Protein AF-A0A2V8PK59-F1 (afdb_monomer_lite)

Secondary structure (DSSP, 8-state):
-GGGS-HHHHHHHHHHHHHHHHHHHHHHHHHHTT----THHHHHHHHHHHHHHHHHHH--HHHHHHHHHHHHHHHHHHHHHHHHTS---HHHHHHHHHHHHHHHHHHHHHHHHS-SS-PPPPPGGGS-TTHHHHS----TT---S-TTS----TTS--------GGGTTTGGG-

Sequence (174 aa):
MRQIFTISLLFSTIRLSTPLVLAALGGLYSERSGVINIALEGLMLAGAFTAASVTYYASSPWVGLGAAILAGALVAYIIALASIRFKADQVVTGTGINIMFLGLPAVLSGALFLSSGSTPQIPKENLLPTLYRFVPAFPDTFCIGRLSDCGSGPSAKIRKRRMPPAWASIAFVT

Foldseek 3Di:
DVCPPDVVVVVLCVVLVVVVVVLVVVQVVCVVVVAHQLQSLLLLLQLVLQLLLCCQVVVASVRSNVRSVVRSVVLVVVLCCCCPVVVDDSNVSNVVSNVCSVCVSQVVCCVRVVDRNDRDDRPPSRPDPPPCVVPPPPDPPPDPDDPPVVDDDPDDDPDDDDDDPVVSVSVVSD

Structure (mmCIF, N/CA/C/O backbone):
data_AF-A0A2V8PK59-F1
#
_entry.id   AF-A0A2V8PK59-F1
#
loop_
_atom_site.group_PDB
_atom_site.id
_atom_site.type_symbol
_atom_site.label_atom_id
_atom_site.label_alt_id
_atom_site.label_comp_id
_atom_site.label_asym_id
_atom_site.label_entity_id
_atom_site.label_seq_id
_atom_site.pdbx_PDB_ins_code
_atom_site.Cartn_x
_atom_site.Cartn_y
_atom_site.Cartn_z
_atom_site.occupancy
_atom_site.B_iso_or_equiv
_atom_site.auth_seq_id
_atom_site.auth_comp_id
_atom_site.auth_asym_id
_atom_site.auth_atom_id
_atom_site.pdbx_PDB_model_num
ATOM 1 N N . MET A 1 1 ? 19.062 31.638 -1.1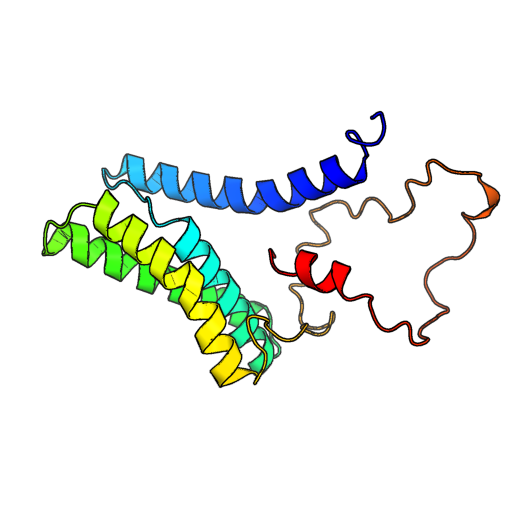56 1.00 49.88 1 MET A N 1
ATOM 2 C CA . MET A 1 1 ? 17.649 31.567 -0.710 1.00 49.88 1 MET A CA 1
ATOM 3 C C . MET A 1 1 ? 16.601 31.745 -1.823 1.00 49.88 1 MET A C 1
ATOM 5 O O . MET A 1 1 ? 15.484 31.311 -1.614 1.00 49.88 1 MET A O 1
ATOM 9 N N . ARG A 1 2 ? 16.901 32.284 -3.023 1.00 56.34 2 ARG A N 1
ATOM 10 C CA . ARG A 1 2 ? 15.917 32.354 -4.138 1.00 56.34 2 ARG A CA 1
ATOM 11 C C . ARG A 1 2 ? 15.688 31.046 -4.928 1.00 56.34 2 ARG A C 1
ATOM 13 O O . ARG A 1 2 ? 14.782 30.996 -5.743 1.00 56.34 2 ARG A O 1
ATOM 20 N N . GLN A 1 3 ? 16.469 29.996 -4.670 1.00 59.56 3 GLN A N 1
ATOM 21 C CA . GLN A 1 3 ? 16.396 28.691 -5.360 1.00 59.56 3 GLN A CA 1
ATOM 22 C C . GLN A 1 3 ? 15.383 27.710 -4.729 1.00 59.56 3 GLN A C 1
ATOM 24 O O . GLN A 1 3 ? 15.422 26.520 -5.005 1.00 59.56 3 GLN A O 1
ATOM 29 N N . ILE A 1 4 ? 14.523 28.178 -3.821 1.00 65.19 4 ILE A N 1
ATOM 30 C CA . ILE A 1 4 ? 13.526 27.325 -3.147 1.00 65.19 4 ILE A CA 1
ATOM 31 C C . ILE A 1 4 ? 12.254 27.234 -4.007 1.00 65.19 4 ILE A C 1
ATOM 33 O O . ILE A 1 4 ? 11.620 26.189 -4.077 1.00 65.19 4 ILE A O 1
ATOM 37 N N . PHE A 1 5 ? 11.929 28.302 -4.743 1.00 69.69 5 PHE A N 1
ATOM 38 C CA . PHE A 1 5 ? 10.844 28.336 -5.728 1.00 69.69 5 PHE A CA 1
ATOM 39 C C . PHE A 1 5 ? 11.359 28.005 -7.132 1.00 69.69 5 PHE A C 1
ATOM 41 O O . PHE A 1 5 ? 11.203 28.772 -8.081 1.00 69.69 5 PHE A O 1
ATOM 48 N N . THR A 1 6 ? 12.019 26.856 -7.268 1.00 77.38 6 THR A N 1
ATOM 49 C CA . THR A 1 6 ? 12.396 26.337 -8.583 1.00 77.38 6 THR A CA 1
ATOM 50 C C . THR A 1 6 ? 11.190 25.644 -9.204 1.00 77.38 6 THR A C 1
ATOM 52 O O . THR A 1 6 ? 10.483 24.884 -8.547 1.00 77.38 6 THR A O 1
ATOM 55 N N . ILE A 1 7 ? 10.979 25.873 -10.497 1.00 79.44 7 ILE A N 1
ATOM 56 C CA . ILE A 1 7 ? 9.905 25.269 -11.299 1.00 79.44 7 ILE A CA 1
ATOM 57 C C . ILE A 1 7 ? 9.868 23.733 -11.151 1.00 79.44 7 ILE A C 1
ATOM 59 O O . ILE A 1 7 ? 8.798 23.130 -11.115 1.00 79.44 7 ILE A O 1
ATOM 63 N N . SER A 1 8 ? 11.028 23.098 -10.965 1.00 76.38 8 SER A N 1
ATOM 64 C CA . SER A 1 8 ? 11.153 21.660 -10.706 1.00 76.38 8 SER A CA 1
ATOM 65 C C . SER A 1 8 ? 10.469 21.191 -9.416 1.00 76.38 8 SER A C 1
ATOM 67 O O . SER A 1 8 ? 9.953 20.078 -9.385 1.00 76.38 8 SER A O 1
ATOM 69 N N . LEU A 1 9 ? 10.441 22.012 -8.358 1.00 79.69 9 LEU A N 1
ATOM 70 C CA . LEU A 1 9 ? 9.754 21.671 -7.106 1.00 79.69 9 LEU A CA 1
ATOM 71 C C . LEU A 1 9 ? 8.241 21.636 -7.348 1.00 79.69 9 LEU A C 1
ATOM 73 O O . LEU A 1 9 ? 7.594 20.640 -7.041 1.00 79.69 9 LEU A O 1
ATOM 77 N N . LEU A 1 10 ? 7.711 22.667 -8.013 1.00 80.06 10 LEU A N 1
ATOM 78 C CA . LEU A 1 10 ? 6.305 22.752 -8.424 1.00 80.06 10 LEU A CA 1
ATOM 79 C C . LEU A 1 10 ? 5.862 21.523 -9.231 1.00 80.06 10 LEU A C 1
ATOM 81 O O . LEU A 1 10 ? 4.819 20.937 -8.943 1.00 80.06 10 LEU A O 1
ATOM 85 N N . PHE A 1 11 ? 6.675 21.088 -10.196 1.00 77.12 11 PHE A N 1
ATOM 86 C CA . PHE A 1 11 ? 6.377 19.885 -10.975 1.00 77.12 11 PHE A CA 1
ATOM 87 C C . PHE A 1 11 ? 6.365 18.608 -10.129 1.00 77.12 11 PHE A C 1
ATOM 89 O O . PHE A 1 11 ? 5.470 17.778 -10.298 1.00 77.12 11 PHE A O 1
ATOM 96 N N . SER A 1 12 ? 7.313 18.448 -9.205 1.00 76.25 12 SER A N 1
ATOM 97 C CA . SER A 1 12 ? 7.345 17.295 -8.298 1.00 76.25 12 SER A CA 1
ATOM 98 C C . SER A 1 12 ? 6.135 17.270 -7.363 1.00 76.25 12 SER A C 1
ATOM 100 O O . SER A 1 12 ? 5.538 16.213 -7.173 1.00 76.25 12 SER A O 1
ATOM 102 N N . THR A 1 13 ? 5.712 18.424 -6.838 1.00 82.44 13 THR A N 1
ATOM 103 C CA . THR A 1 13 ? 4.529 18.519 -5.972 1.00 82.44 13 THR A CA 1
ATOM 104 C C . THR A 1 13 ? 3.260 18.082 -6.698 1.00 82.44 13 THR A C 1
ATOM 106 O O . THR A 1 13 ? 2.499 17.301 -6.141 1.00 82.44 13 THR A O 1
ATOM 109 N N . ILE A 1 14 ? 3.045 18.525 -7.942 1.00 81.88 14 ILE A N 1
ATOM 110 C CA . ILE A 1 14 ? 1.851 18.156 -8.726 1.00 81.88 14 ILE A CA 1
ATOM 111 C C . ILE A 1 14 ? 1.841 16.654 -9.053 1.00 81.88 14 ILE A C 1
ATOM 113 O O . ILE A 1 14 ? 0.801 15.997 -8.977 1.00 81.88 14 ILE A O 1
ATOM 117 N N . ARG A 1 15 ? 3.004 16.083 -9.394 1.00 77.88 15 ARG A N 1
ATOM 118 C CA . ARG A 1 15 ? 3.117 14.645 -9.690 1.00 77.88 15 ARG A CA 1
ATOM 119 C C . ARG A 1 15 ? 2.799 13.781 -8.472 1.00 77.88 15 ARG A C 1
ATOM 121 O O . ARG A 1 15 ? 2.086 12.796 -8.617 1.00 77.88 15 ARG A O 1
ATOM 128 N N . LEU A 1 16 ? 3.285 14.167 -7.293 1.00 80.62 16 LEU A N 1
ATOM 129 C CA . LEU A 1 16 ? 3.051 13.434 -6.046 1.00 80.62 16 LEU A CA 1
ATOM 130 C C . LEU A 1 16 ? 1.644 13.665 -5.481 1.00 80.62 16 LEU A C 1
ATOM 132 O O . LEU A 1 16 ? 1.045 12.740 -4.943 1.00 80.62 16 LEU A O 1
ATOM 136 N N . SER A 1 17 ? 1.078 14.866 -5.628 1.00 86.44 17 SER A N 1
ATOM 137 C CA . SER A 1 17 ? -0.262 15.163 -5.112 1.00 86.44 17 SER A CA 1
ATOM 138 C C . SER A 1 17 ? -1.366 14.423 -5.864 1.00 86.44 17 SER A C 1
ATOM 140 O O . SER A 1 17 ? -2.380 14.086 -5.266 1.00 86.44 17 SER A O 1
ATOM 142 N N . THR A 1 18 ? -1.172 14.126 -7.151 1.00 87.44 18 THR A N 1
ATOM 143 C CA . THR A 1 18 ? -2.176 13.448 -7.987 1.00 87.44 18 THR A CA 1
ATOM 144 C C . THR A 1 18 ? -2.641 12.099 -7.402 1.00 87.44 18 THR A C 1
ATOM 146 O O . THR A 1 18 ? -3.841 11.952 -7.155 1.00 87.44 18 THR A O 1
ATOM 149 N N . PRO A 1 19 ? -1.758 11.117 -7.120 1.00 86.88 19 PRO A N 1
ATOM 150 C CA . PRO A 1 19 ? -2.174 9.857 -6.499 1.00 86.88 19 PRO A CA 1
ATOM 151 C C . PRO A 1 19 ? -2.701 10.044 -5.068 1.00 86.88 19 PRO A C 1
ATOM 153 O O . PRO A 1 19 ? -3.624 9.341 -4.668 1.00 86.88 19 PRO A O 1
ATOM 156 N N . LEU A 1 20 ? -2.177 11.019 -4.319 1.00 89.00 20 LEU A N 1
ATOM 157 C CA . LEU A 1 20 ? -2.644 11.360 -2.970 1.00 89.00 20 LEU A CA 1
ATOM 158 C C . LEU A 1 20 ? -4.093 11.872 -2.966 1.00 89.00 20 LEU A C 1
ATOM 160 O O . LEU A 1 20 ? -4.884 11.451 -2.127 1.00 89.00 20 LEU A O 1
ATOM 164 N N . VAL A 1 21 ? -4.473 12.726 -3.921 1.00 91.12 21 VAL A N 1
ATOM 165 C CA . VAL A 1 21 ? -5.857 13.208 -4.069 1.00 91.12 21 VAL A CA 1
ATOM 166 C C . VAL A 1 21 ? -6.790 12.058 -4.444 1.00 91.12 21 VAL A C 1
ATOM 168 O O . VAL A 1 21 ? -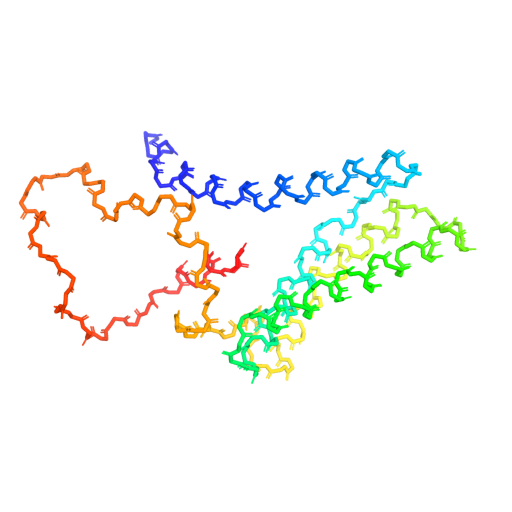7.875 11.946 -3.878 1.00 91.12 21 VAL A O 1
ATOM 171 N N . LEU A 1 22 ? -6.365 11.167 -5.347 1.00 87.81 22 LEU A N 1
ATOM 172 C CA . LEU A 1 22 ? -7.144 9.975 -5.699 1.00 87.81 22 LEU A CA 1
ATOM 173 C C . LEU A 1 22 ? -7.349 9.048 -4.491 1.00 87.81 22 LEU A C 1
ATOM 175 O O . LEU A 1 22 ? -8.460 8.567 -4.268 1.00 87.81 22 LEU A O 1
ATOM 179 N N . ALA A 1 23 ? -6.311 8.842 -3.679 1.00 89.31 23 ALA A N 1
ATOM 180 C CA . ALA A 1 23 ? -6.408 8.071 -2.443 1.00 89.31 23 ALA A CA 1
ATOM 181 C C . ALA A 1 23 ? -7.329 8.748 -1.410 1.00 89.31 23 ALA A C 1
ATOM 183 O O . ALA A 1 23 ? -8.178 8.084 -0.814 1.00 89.31 23 ALA A O 1
ATOM 184 N N . ALA A 1 24 ? -7.223 10.071 -1.242 1.00 90.50 24 ALA A N 1
ATOM 185 C CA . ALA A 1 24 ? -8.060 10.846 -0.327 1.00 90.50 24 ALA A CA 1
ATOM 186 C C . ALA A 1 24 ? -9.547 10.794 -0.710 1.00 90.50 24 ALA A C 1
ATOM 188 O O . ALA A 1 24 ? -10.397 10.664 0.166 1.00 90.50 24 ALA A O 1
ATOM 189 N N . LEU A 1 25 ? -9.874 10.818 -2.008 1.00 92.25 25 LEU A N 1
ATOM 190 C CA . LEU A 1 25 ? -11.246 10.606 -2.480 1.00 92.25 25 LEU A CA 1
ATOM 191 C C . LEU A 1 25 ? -11.781 9.232 -2.052 1.00 92.25 25 LEU A C 1
ATOM 193 O O . LEU A 1 25 ? -12.910 9.140 -1.578 1.00 92.25 25 LEU A O 1
ATOM 197 N N . GLY A 1 26 ? -10.965 8.178 -2.150 1.00 88.06 26 GLY A N 1
ATOM 198 C CA . GLY A 1 26 ? -11.310 6.851 -1.630 1.00 88.06 26 GLY A CA 1
ATOM 199 C C . GLY A 1 26 ? -11.535 6.841 -0.112 1.00 88.06 26 GLY A C 1
ATOM 200 O O .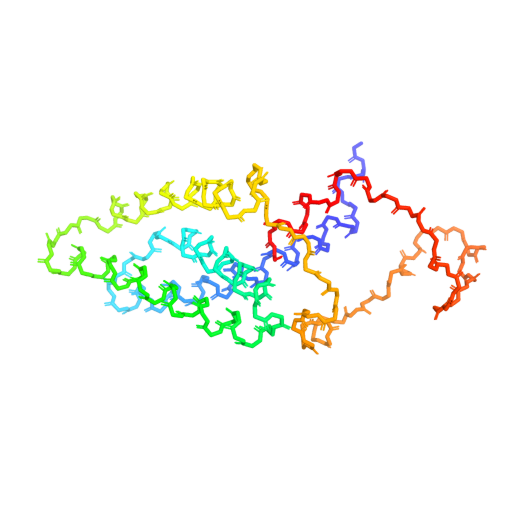 GLY A 1 26 ? -12.501 6.248 0.368 1.00 88.06 26 GLY A O 1
ATOM 201 N N . GLY A 1 27 ? -10.690 7.551 0.640 1.00 90.62 27 GLY A N 1
ATOM 202 C CA . GLY A 1 27 ? -10.846 7.750 2.085 1.00 90.62 27 GLY A CA 1
ATOM 203 C C . GLY A 1 27 ? -12.148 8.461 2.459 1.00 90.62 27 GLY A C 1
ATOM 204 O O . GLY A 1 27 ? -12.869 7.990 3.337 1.00 90.62 27 GLY A O 1
ATOM 205 N N . LEU A 1 28 ? -12.508 9.523 1.733 1.00 92.25 28 LEU A N 1
ATOM 206 C CA . LEU A 1 28 ? -13.765 10.253 1.928 1.00 92.25 28 LEU A CA 1
ATOM 207 C C . LEU A 1 28 ? -14.988 9.346 1.742 1.00 92.25 28 LEU A C 1
ATOM 209 O O . LEU A 1 28 ? -15.934 9.427 2.522 1.00 92.25 28 LEU A O 1
ATOM 213 N N . TYR A 1 29 ? -14.977 8.443 0.755 1.00 91.31 29 TYR A N 1
ATOM 214 C CA . TYR A 1 29 ? -16.056 7.458 0.605 1.00 91.31 29 TYR A CA 1
ATOM 215 C C . TYR A 1 29 ? -16.144 6.499 1.801 1.00 91.31 29 TYR A C 1
ATOM 217 O O . TYR A 1 29 ? -17.250 6.175 2.237 1.00 91.31 29 TYR A O 1
ATOM 225 N N . SER A 1 30 ? -15.006 6.088 2.366 1.00 88.94 30 SER A N 1
ATOM 226 C CA . SER A 1 30 ? -14.969 5.252 3.573 1.00 88.94 30 SER A CA 1
ATOM 227 C C . SER A 1 30 ? -15.574 5.977 4.778 1.00 88.94 30 SER A C 1
ATOM 229 O O . SER A 1 30 ? -16.445 5.431 5.458 1.00 88.94 30 SER A O 1
ATOM 231 N N . GLU A 1 31 ? -15.205 7.238 5.001 1.00 91.12 31 GLU A N 1
ATOM 232 C CA . GLU A 1 31 ? -15.742 8.035 6.111 1.00 91.12 31 GLU A CA 1
ATOM 233 C C . GLU A 1 31 ? -17.254 8.243 5.993 1.00 91.12 31 GLU A C 1
ATOM 235 O O . GLU A 1 31 ? -17.977 8.173 6.987 1.00 91.12 31 GLU A O 1
ATOM 240 N N . ARG A 1 32 ? -17.769 8.403 4.767 1.00 92.50 32 ARG A N 1
ATOM 241 C CA . ARG A 1 32 ? -19.216 8.499 4.518 1.00 92.50 32 ARG A CA 1
ATOM 242 C C . ARG A 1 32 ? -19.967 7.211 4.863 1.00 92.50 32 ARG A C 1
ATOM 244 O O . ARG A 1 32 ? -21.152 7.292 5.175 1.00 92.50 32 ARG A O 1
ATOM 251 N N . SER A 1 33 ? -19.296 6.058 4.846 1.00 85.38 33 SER A N 1
ATOM 252 C CA . SER A 1 33 ? -19.845 4.772 5.301 1.00 85.38 33 SER A CA 1
ATOM 253 C C . SER A 1 33 ? -19.728 4.541 6.817 1.00 85.38 33 SER A C 1
ATOM 255 O O . SER A 1 33 ? -20.203 3.525 7.317 1.00 85.38 33 SER A O 1
ATOM 257 N N . GLY A 1 34 ? -19.134 5.484 7.560 1.00 82.50 34 GLY A N 1
ATOM 258 C CA . GLY A 1 34 ? -18.950 5.394 9.011 1.00 82.50 34 GLY A CA 1
ATOM 259 C C . GLY A 1 34 ? -17.685 4.648 9.448 1.00 82.50 34 GLY A C 1
ATOM 260 O O . GLY A 1 34 ? -17.564 4.301 10.622 1.00 82.50 34 GLY A O 1
ATOM 261 N N . VAL A 1 35 ? -16.744 4.396 8.530 1.00 85.00 35 VAL A N 1
ATOM 262 C CA . VAL A 1 35 ? -15.467 3.726 8.819 1.00 85.00 35 VAL A CA 1
ATOM 263 C C . VAL A 1 35 ? -14.315 4.653 8.455 1.00 85.00 35 VAL A C 1
ATOM 265 O O . VAL A 1 35 ? -14.107 4.968 7.282 1.00 85.00 35 VAL A O 1
ATOM 268 N N . ILE A 1 36 ? -13.547 5.083 9.455 1.00 86.38 36 ILE A N 1
ATOM 269 C CA . ILE A 1 36 ? -12.413 5.987 9.245 1.00 86.38 36 ILE A CA 1
ATOM 270 C C . ILE A 1 36 ? -11.225 5.163 8.739 1.00 86.38 36 ILE A C 1
ATOM 272 O O . ILE A 1 36 ? -10.771 4.237 9.414 1.00 86.38 36 ILE A O 1
ATOM 276 N N . ASN A 1 37 ? -10.710 5.488 7.550 1.00 88.75 37 ASN A N 1
ATOM 277 C CA . ASN A 1 37 ? -9.595 4.752 6.956 1.00 88.75 37 ASN A CA 1
ATOM 278 C C . ASN A 1 37 ? -8.254 5.460 7.190 1.00 88.75 37 ASN A C 1
ATOM 280 O O . ASN A 1 37 ? -7.805 6.263 6.376 1.00 88.75 37 ASN A O 1
ATOM 284 N N . ILE A 1 38 ? -7.590 5.116 8.293 1.00 91.00 38 ILE A N 1
ATOM 285 C CA . ILE A 1 38 ? -6.265 5.657 8.653 1.00 91.00 38 ILE A CA 1
ATOM 286 C C . ILE A 1 38 ? -5.127 4.896 7.947 1.00 91.00 38 ILE A C 1
ATOM 288 O O . ILE A 1 38 ? -4.001 5.383 7.860 1.00 91.00 38 ILE A O 1
ATOM 292 N N . ALA A 1 39 ? -5.417 3.728 7.369 1.00 91.25 39 ALA A N 1
ATOM 293 C CA . ALA A 1 39 ? -4.429 2.842 6.754 1.00 91.25 39 ALA A CA 1
ATOM 294 C C . ALA A 1 39 ? -4.063 3.202 5.295 1.00 91.25 39 ALA A C 1
ATOM 296 O O . ALA A 1 39 ? -3.521 2.366 4.567 1.00 91.25 39 ALA A O 1
ATOM 297 N N . LEU A 1 40 ? -4.420 4.401 4.818 1.00 91.06 40 LEU A N 1
ATOM 298 C CA . LEU A 1 40 ? -4.289 4.778 3.404 1.00 91.06 40 LEU A CA 1
ATOM 299 C C . LEU A 1 40 ? -2.838 4.737 2.908 1.00 91.06 40 LEU A C 1
ATOM 301 O O . LEU A 1 40 ? -2.594 4.277 1.795 1.00 91.06 40 LEU A O 1
ATOM 305 N N . GLU A 1 41 ? -1.873 5.143 3.734 1.00 89.88 41 GLU A N 1
ATOM 306 C CA . GLU A 1 41 ? -0.447 5.078 3.384 1.00 89.88 41 GLU A CA 1
ATOM 307 C C . GLU A 1 41 ? 0.017 3.631 3.178 1.00 89.88 41 GLU A C 1
ATOM 309 O O . GLU A 1 41 ? 0.655 3.309 2.174 1.00 89.88 41 GLU A O 1
ATOM 314 N N . GLY A 1 42 ? -0.357 2.734 4.093 1.00 89.62 42 GLY A N 1
ATOM 315 C CA . GLY A 1 42 ? -0.029 1.317 4.006 1.00 89.62 42 GLY A CA 1
ATOM 316 C C . GLY A 1 42 ? -0.673 0.646 2.796 1.00 89.62 42 GLY A C 1
ATOM 317 O O . GLY A 1 42 ? -0.022 -0.138 2.111 1.00 89.62 42 GLY A O 1
ATOM 318 N N . LEU A 1 43 ? -1.919 1.005 2.471 1.00 92.75 43 LEU A N 1
ATOM 319 C CA . LEU A 1 43 ? -2.618 0.539 1.269 1.00 92.75 43 LEU A CA 1
ATOM 320 C C . LEU A 1 43 ? -1.921 1.000 -0.020 1.00 92.75 43 LEU A C 1
ATOM 322 O O . LEU A 1 43 ? -1.780 0.208 -0.955 1.00 92.75 43 LEU A O 1
ATOM 326 N N . MET A 1 44 ? -1.442 2.248 -0.066 1.00 92.62 44 MET A N 1
ATOM 327 C CA . MET A 1 44 ? -0.671 2.761 -1.203 1.00 92.62 44 MET A CA 1
ATOM 328 C C . MET A 1 44 ? 0.653 2.007 -1.370 1.00 92.62 44 MET A C 1
ATOM 330 O O . MET A 1 44 ? 0.968 1.579 -2.480 1.00 92.62 44 MET A O 1
ATOM 334 N N . LEU A 1 45 ? 1.396 1.780 -0.281 1.00 91.06 45 LEU A N 1
ATOM 335 C CA . LEU A 1 45 ? 2.656 1.026 -0.307 1.00 91.06 45 LEU A CA 1
ATOM 336 C C . LEU A 1 45 ? 2.447 -0.439 -0.712 1.00 91.06 45 LEU A C 1
ATOM 338 O O . LEU A 1 45 ? 3.195 -0.963 -1.539 1.00 91.06 45 LEU A O 1
ATOM 342 N N . ALA A 1 46 ? 1.408 -1.089 -0.182 1.00 91.25 46 ALA A N 1
ATOM 343 C CA . ALA A 1 46 ? 1.033 -2.454 -0.542 1.00 91.25 46 ALA A CA 1
ATOM 344 C C . ALA A 1 46 ? 0.720 -2.580 -2.041 1.00 91.25 46 ALA A C 1
ATOM 346 O O . ALA A 1 46 ? 1.219 -3.485 -2.717 1.00 91.25 46 ALA A O 1
ATOM 347 N N . GLY A 1 47 ? -0.085 -1.651 -2.567 1.00 90.62 47 GLY A N 1
ATOM 348 C CA . GLY A 1 47 ? -0.462 -1.602 -3.976 1.00 90.62 47 GLY A CA 1
ATOM 349 C C . GLY A 1 47 ? 0.731 -1.327 -4.889 1.00 90.62 47 GLY A C 1
ATOM 350 O O . GLY A 1 47 ? 0.944 -2.073 -5.843 1.00 90.62 47 GLY A O 1
ATOM 351 N N . ALA A 1 48 ? 1.545 -0.317 -4.569 1.00 89.25 48 ALA A N 1
ATOM 352 C CA . ALA A 1 48 ? 2.724 0.055 -5.351 1.00 89.25 48 ALA A CA 1
ATOM 353 C C . ALA A 1 48 ? 3.752 -1.085 -5.421 1.00 89.25 48 ALA A C 1
ATOM 355 O O . ALA A 1 48 ? 4.214 -1.450 -6.503 1.00 89.25 48 ALA A O 1
ATOM 356 N N . PHE A 1 49 ? 4.055 -1.714 -4.281 1.00 88.56 49 PHE A N 1
ATOM 357 C CA . PHE A 1 49 ? 4.987 -2.838 -4.229 1.00 88.56 49 PHE A CA 1
ATOM 358 C C . PHE A 1 49 ? 4.484 -4.045 -5.030 1.00 88.56 49 PHE A C 1
ATOM 360 O O . PHE A 1 49 ? 5.245 -4.655 -5.787 1.00 88.56 49 PHE A O 1
ATOM 367 N N . THR A 1 50 ? 3.198 -4.379 -4.894 1.00 90.81 50 THR A N 1
ATOM 368 C CA . THR A 1 50 ? 2.596 -5.505 -5.619 1.00 90.81 50 THR A CA 1
ATOM 369 C C . THR A 1 50 ? 2.555 -5.229 -7.122 1.00 90.81 50 THR A C 1
ATOM 371 O O . THR A 1 50 ? 2.942 -6.095 -7.905 1.00 90.81 50 THR A O 1
ATOM 374 N N . ALA A 1 51 ? 2.167 -4.016 -7.532 1.00 88.94 51 ALA A N 1
ATOM 375 C CA . ALA A 1 51 ? 2.164 -3.597 -8.932 1.00 88.94 51 ALA A CA 1
ATOM 376 C C . ALA A 1 51 ? 3.556 -3.738 -9.557 1.00 88.94 51 ALA A C 1
ATOM 378 O O . ALA A 1 51 ? 3.698 -4.349 -10.618 1.00 88.94 51 ALA A O 1
ATOM 379 N N . ALA A 1 52 ? 4.584 -3.213 -8.885 1.00 86.31 52 ALA A N 1
ATOM 380 C CA . ALA A 1 52 ? 5.960 -3.259 -9.360 1.00 86.31 52 ALA A CA 1
ATOM 381 C C . ALA A 1 52 ? 6.480 -4.701 -9.453 1.00 86.31 52 ALA A C 1
ATOM 383 O O . ALA A 1 52 ? 7.028 -5.099 -10.481 1.00 86.31 52 ALA A O 1
ATOM 384 N N . SER A 1 53 ? 6.249 -5.504 -8.412 1.00 87.75 53 SER A N 1
ATOM 385 C CA . SER A 1 53 ? 6.719 -6.891 -8.355 1.00 87.75 53 SER A CA 1
ATOM 386 C C . SER A 1 53 ? 6.057 -7.760 -9.424 1.00 87.75 53 SER A C 1
ATOM 388 O O . SER A 1 53 ? 6.735 -8.492 -10.139 1.00 87.75 53 SER A O 1
ATOM 390 N N . VAL A 1 54 ? 4.737 -7.654 -9.592 1.00 89.00 54 VAL A N 1
ATOM 391 C CA . VAL A 1 54 ? 4.001 -8.450 -10.584 1.00 89.00 54 VAL A CA 1
ATOM 392 C C . VAL A 1 54 ? 4.319 -7.997 -12.003 1.00 89.00 54 VAL A C 1
ATOM 394 O O . VAL A 1 54 ? 4.516 -8.843 -12.870 1.00 89.00 54 VAL A O 1
ATOM 397 N N . THR A 1 55 ? 4.439 -6.690 -12.252 1.00 87.00 55 THR A N 1
ATOM 398 C CA . THR A 1 55 ? 4.827 -6.181 -13.580 1.00 87.00 55 THR A CA 1
ATOM 399 C C . THR A 1 55 ? 6.226 -6.655 -13.968 1.00 87.00 55 THR A C 1
ATOM 401 O O . THR A 1 55 ? 6.456 -6.981 -15.131 1.00 87.00 55 THR A O 1
ATOM 404 N N . TYR A 1 56 ? 7.146 -6.755 -13.002 1.00 84.00 56 TYR A N 1
ATOM 405 C CA . TYR A 1 56 ? 8.491 -7.272 -13.244 1.00 84.00 56 TYR A CA 1
ATOM 406 C C . TYR A 1 56 ? 8.481 -8.723 -13.749 1.00 84.00 56 TYR A C 1
ATOM 408 O O . TYR A 1 56 ? 9.155 -9.026 -14.729 1.00 84.00 56 TYR A O 1
ATOM 416 N N . TYR A 1 57 ? 7.691 -9.609 -13.133 1.00 84.31 57 TYR A N 1
ATOM 417 C CA . TYR A 1 57 ? 7.619 -11.014 -13.556 1.00 84.31 57 TYR A CA 1
ATOM 418 C C . TYR A 1 57 ? 6.715 -11.241 -14.773 1.00 84.31 57 TYR A C 1
ATOM 420 O O . TYR A 1 57 ? 7.043 -12.044 -15.641 1.00 84.31 57 TYR A O 1
ATOM 428 N N . ALA A 1 58 ? 5.574 -10.554 -14.847 1.00 85.12 58 ALA A N 1
ATOM 429 C CA . ALA A 1 58 ? 4.581 -10.758 -15.899 1.00 85.12 58 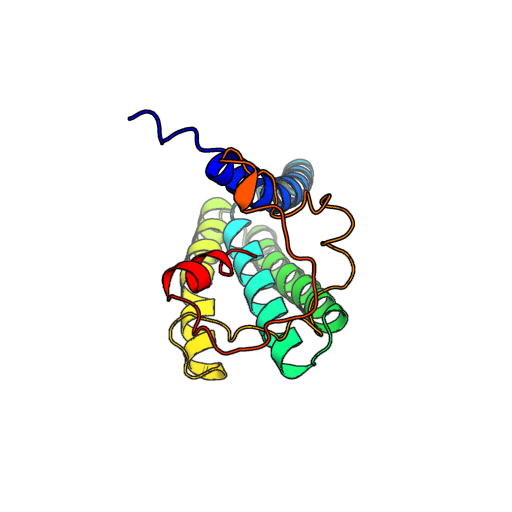ALA A CA 1
ATOM 430 C C . ALA A 1 58 ? 4.900 -9.993 -17.191 1.00 85.12 58 ALA A C 1
ATOM 432 O O . ALA A 1 58 ? 4.271 -10.250 -18.215 1.00 85.12 58 ALA A O 1
ATOM 433 N N . SER A 1 59 ? 5.824 -9.022 -17.159 1.00 83.12 59 SER A N 1
ATOM 434 C CA . SER A 1 59 ? 6.147 -8.093 -18.260 1.00 83.12 59 SER A CA 1
ATOM 435 C C . SER A 1 59 ? 4.953 -7.301 -18.823 1.00 83.12 59 SER A C 1
ATOM 437 O O . SER A 1 59 ? 5.085 -6.598 -19.818 1.00 83.12 59 SER A O 1
ATOM 439 N N . SER A 1 60 ? 3.788 -7.376 -18.170 1.00 80.44 60 SER A N 1
ATOM 440 C CA . SER A 1 60 ? 2.547 -6.726 -18.583 1.00 80.44 60 SER A CA 1
ATOM 441 C C . SER A 1 60 ? 2.038 -5.790 -17.482 1.00 80.44 60 SER A C 1
ATOM 443 O O . SER A 1 60 ? 1.723 -6.255 -16.379 1.00 80.44 60 SER A O 1
ATOM 445 N N . PRO A 1 61 ? 1.892 -4.484 -17.768 1.00 81.81 61 PRO A N 1
ATOM 446 C CA . PRO A 1 61 ? 1.465 -3.508 -16.770 1.00 81.81 61 PRO A CA 1
ATOM 447 C C . PRO A 1 61 ? -0.003 -3.673 -16.351 1.00 81.81 61 PRO A C 1
ATOM 449 O O . PRO A 1 61 ? -0.373 -3.347 -15.225 1.00 81.81 61 PRO A O 1
ATOM 452 N N . TRP A 1 62 ? -0.850 -4.210 -17.232 1.00 85.50 62 TRP A N 1
ATOM 453 C CA . TRP A 1 62 ? -2.267 -4.449 -16.937 1.00 85.50 62 TRP A CA 1
ATOM 454 C C . TRP A 1 62 ? -2.460 -5.544 -15.887 1.00 85.50 62 TRP A C 1
ATOM 456 O O . TRP A 1 62 ? -3.325 -5.430 -15.021 1.00 85.50 62 TRP A O 1
ATOM 466 N N . VAL A 1 63 ? -1.616 -6.578 -15.931 1.00 88.81 63 VAL A N 1
ATOM 467 C CA . VAL A 1 63 ? -1.619 -7.656 -14.934 1.00 88.81 63 VAL A CA 1
ATOM 468 C C . VAL A 1 63 ? -1.129 -7.127 -13.586 1.00 88.81 63 VAL A C 1
ATOM 470 O O . VAL A 1 63 ? -1.729 -7.432 -12.557 1.00 88.81 63 VAL A O 1
ATOM 473 N N . GLY A 1 64 ? -0.098 -6.272 -13.590 1.00 87.19 64 GLY A N 1
ATOM 474 C CA . GLY A 1 64 ? 0.374 -5.585 -12.387 1.00 87.19 64 GLY A CA 1
ATOM 475 C C . GLY A 1 64 ? -0.698 -4.708 -11.739 1.00 87.19 64 GLY A C 1
ATOM 476 O O . GLY A 1 64 ? -0.902 -4.786 -10.529 1.00 87.19 64 GLY A O 1
ATOM 477 N N . LEU A 1 65 ? -1.439 -3.935 -12.540 1.00 87.38 65 LEU A N 1
ATOM 478 C CA . LEU A 1 65 ? -2.556 -3.120 -12.059 1.00 87.38 65 LEU A CA 1
ATOM 479 C C . LEU A 1 65 ? -3.660 -3.982 -11.426 1.00 87.38 65 LEU A C 1
ATOM 481 O O . LEU A 1 65 ? -4.120 -3.681 -10.326 1.00 87.38 65 LEU A O 1
ATOM 485 N N . GLY A 1 66 ? -4.058 -5.071 -12.090 1.00 93.31 66 GLY A N 1
ATOM 486 C CA . GLY A 1 66 ? -5.058 -6.000 -11.559 1.00 93.31 66 GLY A CA 1
ATOM 487 C C . GLY A 1 66 ? -4.624 -6.626 -10.231 1.00 93.31 66 GLY A C 1
ATOM 488 O O . GLY A 1 66 ? -5.401 -6.664 -9.277 1.00 93.31 66 GLY A O 1
ATOM 489 N N . ALA A 1 67 ? -3.360 -7.044 -10.132 1.00 93.00 67 ALA A N 1
ATOM 490 C CA . ALA A 1 67 ? -2.806 -7.588 -8.898 1.00 93.00 67 ALA A CA 1
ATOM 491 C C . ALA A 1 67 ? -2.754 -6.551 -7.764 1.00 93.00 67 ALA A C 1
ATOM 493 O O . ALA A 1 67 ? -3.044 -6.886 -6.618 1.00 93.00 67 ALA A O 1
ATOM 494 N N . ALA A 1 68 ? -2.441 -5.290 -8.071 1.00 91.75 68 ALA A N 1
ATOM 495 C CA . ALA A 1 68 ? -2.424 -4.210 -7.088 1.00 91.75 68 ALA A CA 1
ATOM 496 C C . ALA A 1 68 ? -3.818 -3.908 -6.519 1.00 91.75 68 ALA A C 1
ATOM 498 O O . ALA A 1 68 ? -3.958 -3.740 -5.308 1.00 91.75 68 ALA A O 1
ATOM 499 N N . ILE A 1 69 ? -4.852 -3.896 -7.370 1.00 92.62 69 ILE A N 1
ATOM 500 C CA . ILE A 1 69 ? -6.250 -3.729 -6.939 1.00 92.62 69 ILE A CA 1
ATOM 501 C C . ILE A 1 69 ? -6.651 -4.869 -5.996 1.00 92.62 69 ILE A C 1
ATOM 503 O O . ILE A 1 69 ? -7.210 -4.614 -4.930 1.00 92.62 69 ILE A O 1
ATOM 507 N N . LEU A 1 70 ? -6.326 -6.116 -6.354 1.00 96.19 70 LEU A N 1
ATOM 508 C CA . LEU A 1 70 ? -6.623 -7.281 -5.518 1.00 96.19 70 LEU A CA 1
ATOM 509 C C . LEU A 1 70 ? -5.878 -7.239 -4.179 1.00 96.19 70 LEU A C 1
ATOM 511 O O . LEU A 1 70 ? -6.487 -7.473 -3.139 1.00 96.19 70 LEU A O 1
ATOM 515 N N . ALA A 1 71 ? -4.588 -6.898 -4.176 1.00 94.00 71 ALA A N 1
ATOM 516 C CA . ALA A 1 71 ? -3.807 -6.784 -2.947 1.00 94.00 71 ALA A CA 1
ATOM 517 C C . ALA A 1 71 ? -4.336 -5.672 -2.028 1.00 94.00 71 ALA A C 1
ATOM 519 O O . ALA A 1 71 ? -4.524 -5.905 -0.834 1.00 94.00 71 ALA A O 1
ATOM 520 N N . GLY A 1 72 ? -4.648 -4.493 -2.576 1.00 92.44 72 GLY A N 1
ATOM 521 C CA . GLY A 1 72 ? -5.259 -3.399 -1.819 1.00 92.44 72 GLY A CA 1
ATOM 522 C C . GLY A 1 72 ? -6.621 -3.784 -1.236 1.00 92.44 72 GLY A C 1
ATOM 523 O O . GLY A 1 72 ? -6.883 -3.527 -0.062 1.00 92.44 72 GLY A O 1
ATOM 524 N N . ALA A 1 73 ? -7.459 -4.474 -2.015 1.00 93.75 73 ALA A N 1
ATOM 525 C CA . ALA A 1 73 ? -8.750 -4.977 -1.552 1.00 93.75 73 ALA A CA 1
ATOM 526 C C . ALA A 1 73 ? -8.606 -6.016 -0.429 1.00 93.75 73 ALA A C 1
ATOM 528 O O . ALA A 1 73 ? -9.359 -5.968 0.540 1.00 93.75 73 ALA A O 1
ATOM 529 N N . LEU A 1 74 ? -7.622 -6.919 -0.513 1.00 95.56 74 LEU A N 1
ATOM 530 C CA . LEU A 1 74 ? -7.343 -7.902 0.538 1.00 95.56 74 LEU A CA 1
ATOM 531 C C . LEU A 1 74 ? -6.886 -7.238 1.841 1.00 95.56 74 LEU A C 1
ATOM 533 O O . LEU A 1 74 ? -7.379 -7.588 2.911 1.00 95.56 74 LEU A O 1
ATOM 537 N N . VAL A 1 75 ? -5.986 -6.254 1.769 1.00 93.06 75 VAL A N 1
ATOM 538 C CA . VAL A 1 75 ? -5.533 -5.509 2.956 1.00 93.06 75 VAL A CA 1
ATOM 539 C C . VAL A 1 75 ? -6.687 -4.708 3.567 1.00 93.06 75 VAL A C 1
ATOM 541 O O . VAL A 1 75 ? -6.896 -4.761 4.779 1.00 93.06 75 VAL A O 1
ATOM 544 N N . ALA A 1 76 ? -7.491 -4.033 2.741 1.00 92.00 76 ALA A N 1
ATOM 545 C CA . ALA A 1 76 ? -8.691 -3.328 3.190 1.00 92.00 76 ALA A CA 1
ATOM 546 C C . ALA A 1 76 ? -9.707 -4.279 3.841 1.00 92.00 76 ALA A C 1
ATOM 548 O O . ALA A 1 76 ? -10.296 -3.950 4.869 1.00 92.00 76 ALA A O 1
ATOM 549 N N . TYR A 1 77 ? -9.868 -5.486 3.295 1.00 92.56 77 TYR A N 1
ATOM 550 C CA . TYR A 1 77 ? -10.729 -6.516 3.864 1.00 92.56 77 TYR A CA 1
ATOM 551 C C . TYR A 1 77 ? -10.248 -6.977 5.246 1.00 92.56 77 TYR A C 1
ATOM 553 O O . TYR A 1 77 ? -11.067 -7.143 6.146 1.00 92.56 77 TYR A O 1
ATOM 561 N N . ILE A 1 78 ? -8.935 -7.111 5.465 1.00 92.69 78 ILE A N 1
ATOM 562 C CA . ILE A 1 78 ? -8.371 -7.437 6.787 1.00 92.69 78 ILE A CA 1
ATOM 563 C C . ILE A 1 78 ? -8.689 -6.333 7.808 1.00 92.69 78 ILE A C 1
ATOM 565 O O . ILE A 1 78 ? -9.112 -6.640 8.923 1.00 92.69 78 ILE A O 1
ATOM 569 N N . ILE A 1 79 ? -8.554 -5.057 7.427 1.00 91.25 79 ILE A N 1
ATOM 570 C CA . ILE A 1 79 ? -8.908 -3.908 8.285 1.00 91.25 79 ILE A CA 1
ATOM 571 C C . ILE A 1 79 ? -10.404 -3.910 8.605 1.00 91.25 79 ILE A C 1
ATOM 573 O O . ILE A 1 79 ? -10.807 -3.713 9.755 1.00 91.25 79 ILE A O 1
ATOM 577 N N . ALA A 1 80 ? -11.237 -4.152 7.594 1.00 90.62 80 ALA A N 1
ATOM 578 C CA . ALA A 1 80 ? -12.683 -4.223 7.748 1.00 90.62 80 ALA A CA 1
ATOM 579 C C . ALA A 1 80 ? -13.081 -5.376 8.679 1.00 90.62 80 ALA A C 1
ATOM 581 O O . ALA A 1 80 ? -13.890 -5.190 9.581 1.00 90.62 80 ALA A O 1
ATOM 582 N N . LEU A 1 81 ? -12.469 -6.554 8.540 1.00 92.44 81 LEU A N 1
ATOM 583 C CA . LEU A 1 81 ? -12.695 -7.672 9.454 1.00 92.44 81 LEU A CA 1
ATOM 584 C C . LEU A 1 81 ? -12.266 -7.337 10.888 1.00 92.44 81 LEU A C 1
ATOM 586 O O . LEU A 1 81 ? -13.024 -7.598 11.822 1.00 92.44 81 LEU A O 1
ATOM 590 N N . ALA A 1 82 ? -11.089 -6.736 11.075 1.00 90.62 82 ALA A N 1
ATOM 591 C CA . ALA A 1 82 ? -10.592 -6.334 12.391 1.00 90.62 82 ALA A CA 1
ATOM 592 C C . ALA A 1 82 ? -11.534 -5.334 13.084 1.00 90.62 82 ALA A C 1
ATOM 594 O O . ALA A 1 82 ? -11.908 -5.513 14.244 1.00 90.62 82 ALA A O 1
ATOM 595 N N . SER A 1 83 ? -11.974 -4.308 12.361 1.00 88.44 83 SER A N 1
ATOM 596 C CA . SER A 1 83 ? -12.830 -3.254 12.912 1.00 88.44 83 SER A CA 1
ATOM 597 C C . SER A 1 83 ? -14.291 -3.689 13.084 1.00 88.44 83 SER A C 1
ATOM 599 O O . SER A 1 83 ? -14.893 -3.397 14.113 1.00 88.44 83 SER A O 1
ATOM 601 N N . ILE A 1 84 ? -14.866 -4.436 12.134 1.00 89.88 84 ILE A N 1
ATOM 602 C CA . ILE A 1 84 ? -16.289 -4.816 12.154 1.00 89.88 84 ILE A CA 1
ATOM 603 C C . ILE A 1 84 ? -16.522 -6.067 13.005 1.00 89.88 84 ILE A C 1
ATOM 605 O O . ILE A 1 84 ? -17.426 -6.089 13.841 1.00 89.88 84 ILE A O 1
ATOM 609 N N . ARG A 1 85 ? -15.729 -7.131 12.806 1.00 91.81 85 ARG A N 1
ATOM 610 C CA . ARG A 1 85 ? -15.956 -8.414 13.492 1.00 91.81 85 ARG A CA 1
ATOM 611 C C . ARG A 1 85 ? -15.368 -8.425 14.896 1.00 91.81 85 ARG A C 1
ATOM 613 O O . ARG A 1 85 ? -16.021 -8.921 15.810 1.00 91.81 85 ARG A O 1
ATOM 620 N N . PHE A 1 86 ? -14.158 -7.892 15.057 1.00 91.06 86 PHE A N 1
ATOM 621 C CA . PHE A 1 86 ? -13.446 -7.902 16.338 1.00 91.06 86 PHE A CA 1
ATOM 622 C C . PHE A 1 86 ? -13.625 -6.614 17.149 1.00 91.06 86 PHE A C 1
ATOM 624 O O . PHE A 1 86 ? -13.140 -6.550 18.275 1.00 91.06 86 PHE A O 1
ATOM 631 N N . LYS A 1 87 ? -14.353 -5.617 16.618 1.00 91.19 87 LYS A N 1
ATOM 632 C CA . LYS A 1 87 ? -14.588 -4.315 17.269 1.00 91.19 87 LYS A CA 1
ATOM 633 C C . LYS A 1 87 ? -13.288 -3.629 17.707 1.00 91.19 87 LYS A C 1
ATOM 635 O O . LYS A 1 87 ? -13.252 -2.955 18.733 1.00 91.19 87 LYS A O 1
ATOM 640 N N . ALA A 1 88 ? -12.215 -3.837 16.947 1.00 89.62 88 ALA A N 1
ATOM 641 C CA . ALA A 1 88 ? -10.943 -3.193 17.211 1.00 89.62 88 ALA A CA 1
ATOM 642 C C . ALA A 1 88 ? -11.015 -1.699 16.867 1.00 89.62 88 ALA A C 1
ATOM 644 O O . ALA A 1 88 ? -11.743 -1.289 15.959 1.00 89.62 88 ALA A O 1
ATOM 645 N N . ASP A 1 89 ? -10.221 -0.898 17.572 1.00 92.56 89 ASP A N 1
ATOM 646 C CA . ASP A 1 89 ? -10.089 0.525 17.283 1.00 92.56 89 ASP A CA 1
ATOM 647 C C . ASP A 1 89 ? -9.492 0.730 15.874 1.00 92.56 89 ASP A C 1
ATOM 649 O O . ASP A 1 89 ? -8.441 0.176 15.523 1.00 92.56 89 ASP A O 1
ATOM 653 N N . GLN A 1 90 ? -10.187 1.517 15.051 1.00 91.44 90 GLN A N 1
ATOM 654 C CA . GLN A 1 90 ? -9.825 1.801 13.658 1.00 91.44 90 GLN A CA 1
ATOM 655 C C . GLN A 1 90 ? -8.506 2.586 13.556 1.00 91.44 90 GLN A C 1
ATOM 657 O O . GLN A 1 90 ? -7.737 2.391 12.615 1.00 91.44 90 GLN A O 1
ATOM 662 N N . VAL A 1 91 ? -8.200 3.420 14.554 1.00 92.94 91 VAL A N 1
ATOM 663 C CA . VAL A 1 91 ? -6.952 4.184 14.650 1.00 92.94 91 VAL A CA 1
ATOM 664 C C . VAL A 1 91 ? -5.784 3.248 14.923 1.00 92.94 91 VAL A C 1
ATOM 666 O O . VAL A 1 91 ? -4.769 3.301 14.228 1.00 92.94 91 VAL A O 1
ATOM 669 N N . VAL A 1 92 ? -5.923 2.347 15.896 1.00 93.75 92 VAL A N 1
ATOM 670 C CA . VAL A 1 92 ? -4.848 1.418 16.282 1.00 93.75 92 VAL A CA 1
ATOM 671 C C . VAL A 1 92 ? -4.578 0.400 15.175 1.00 93.75 92 VAL A C 1
ATOM 673 O O . VAL A 1 92 ? -3.430 0.169 14.800 1.00 93.75 92 VAL A O 1
ATOM 676 N N . THR A 1 93 ? -5.632 -0.187 14.605 1.00 92.75 93 THR A N 1
ATOM 677 C CA . THR A 1 93 ? -5.488 -1.158 13.509 1.00 92.75 93 THR A CA 1
ATOM 678 C C . THR A 1 93 ? -4.948 -0.510 12.235 1.00 92.75 93 THR A C 1
ATOM 680 O O . THR A 1 93 ? -4.071 -1.082 11.585 1.00 92.75 93 THR A O 1
ATOM 683 N N . GLY A 1 94 ? -5.404 0.702 11.904 1.00 92.69 94 GLY A N 1
ATOM 684 C CA . GLY A 1 94 ? -4.947 1.428 10.722 1.00 92.69 94 GLY A CA 1
ATOM 685 C C . GLY A 1 94 ? -3.494 1.894 10.818 1.00 92.69 94 GLY A C 1
ATOM 686 O O . GLY A 1 94 ? -2.712 1.670 9.894 1.00 92.69 94 GLY A O 1
ATOM 687 N N . THR A 1 95 ? -3.093 2.468 11.955 1.00 94.62 95 THR A N 1
ATOM 688 C CA . THR A 1 95 ? -1.689 2.853 12.193 1.00 94.62 95 THR A CA 1
ATOM 689 C C . THR A 1 95 ? -0.760 1.639 12.234 1.00 94.62 95 THR A C 1
ATOM 691 O O . THR A 1 95 ? 0.330 1.690 11.663 1.00 94.62 95 THR A O 1
ATOM 694 N N . GLY A 1 96 ? -1.202 0.520 12.819 1.00 94.12 96 GLY A N 1
ATOM 695 C CA . GLY A 1 96 ? -0.452 -0.737 12.812 1.00 94.12 96 GLY A CA 1
ATOM 696 C C . GLY A 1 96 ? -0.163 -1.242 11.397 1.00 94.12 96 GLY A C 1
ATOM 697 O O . GLY A 1 96 ? 0.958 -1.655 11.106 1.00 94.12 96 GLY A O 1
ATOM 698 N N . ILE A 1 97 ? -1.137 -1.141 10.491 1.00 93.69 97 ILE A N 1
ATOM 699 C CA . ILE A 1 97 ? -0.961 -1.534 9.088 1.00 93.69 97 ILE A CA 1
ATOM 700 C C . ILE A 1 97 ? -0.056 -0.564 8.327 1.00 93.69 97 ILE A C 1
ATOM 702 O O . ILE A 1 97 ? 0.778 -1.026 7.549 1.00 93.69 97 ILE A O 1
ATOM 706 N N . ASN A 1 98 ? -0.131 0.746 8.583 1.00 93.81 98 ASN A N 1
ATOM 707 C CA . ASN A 1 98 ? 0.831 1.693 8.006 1.00 93.81 98 ASN A CA 1
ATOM 708 C C . ASN A 1 98 ? 2.265 1.337 8.414 1.00 93.81 98 ASN A C 1
ATOM 710 O O . ASN A 1 98 ? 3.132 1.214 7.554 1.00 93.81 98 ASN A O 1
ATOM 714 N N . ILE A 1 99 ? 2.511 1.088 9.705 1.00 94.38 99 ILE A N 1
ATOM 715 C CA . ILE A 1 99 ? 3.840 0.700 10.205 1.00 94.38 99 ILE A CA 1
ATOM 716 C C . ILE A 1 99 ? 4.284 -0.639 9.608 1.00 94.38 99 ILE A C 1
ATOM 718 O O . ILE A 1 99 ? 5.439 -0.783 9.207 1.00 94.38 99 ILE A O 1
ATOM 722 N N . MET A 1 100 ? 3.369 -1.602 9.489 1.00 93.31 100 MET A N 1
ATOM 723 C CA . MET A 1 100 ? 3.658 -2.883 8.853 1.00 93.31 100 MET A CA 1
ATOM 724 C C . MET A 1 100 ? 4.138 -2.681 7.411 1.00 93.31 100 MET A C 1
ATOM 726 O O . MET A 1 100 ? 5.186 -3.202 7.038 1.00 93.31 100 MET A O 1
ATOM 730 N N . PHE A 1 101 ? 3.421 -1.889 6.610 1.00 92.38 101 PHE A N 1
ATOM 731 C CA . PHE A 1 101 ? 3.763 -1.646 5.205 1.00 92.38 101 PHE A CA 1
ATOM 732 C C . PHE A 1 101 ? 4.882 -0.627 4.984 1.00 92.38 101 PHE A C 1
ATOM 734 O O . PHE A 1 101 ? 5.440 -0.596 3.892 1.00 92.38 101 PHE A O 1
ATOM 741 N N . LEU A 1 102 ? 5.292 0.133 5.999 1.00 90.31 102 LEU A N 1
ATOM 742 C CA . LEU A 1 102 ? 6.550 0.881 5.952 1.00 90.31 102 LEU A CA 1
ATOM 743 C C . LEU A 1 102 ? 7.767 -0.062 5.902 1.00 90.31 102 LEU A C 1
ATOM 745 O O . LEU A 1 102 ? 8.763 0.261 5.259 1.00 90.31 102 LEU A O 1
ATOM 749 N N . GLY A 1 103 ? 7.692 -1.235 6.545 1.00 88.06 103 GLY A N 1
ATOM 750 C CA . GLY A 1 103 ? 8.791 -2.211 6.590 1.00 88.06 103 GLY A CA 1
ATOM 751 C C . GLY A 1 103 ? 8.642 -3.404 5.639 1.00 88.06 103 GLY A C 1
ATOM 752 O O . GLY A 1 103 ? 9.635 -3.894 5.099 1.00 88.06 103 GLY A O 1
ATOM 753 N N . LEU A 1 104 ? 7.415 -3.878 5.408 1.00 90.00 104 LEU A N 1
ATOM 754 C CA . LEU A 1 104 ? 7.149 -5.116 4.667 1.00 90.00 104 LEU A CA 1
ATOM 755 C C . LEU A 1 104 ? 7.718 -5.111 3.231 1.00 90.00 104 LEU A C 1
ATOM 757 O O . LEU A 1 104 ? 8.402 -6.073 2.875 1.00 90.00 104 LEU A O 1
ATOM 761 N N . PRO A 1 105 ? 7.531 -4.055 2.411 1.00 88.50 105 PRO A N 1
ATOM 762 C CA . PRO A 1 105 ? 8.093 -3.997 1.061 1.00 88.50 105 PRO A CA 1
ATOM 763 C C . PRO A 1 105 ? 9.622 -4.057 1.052 1.00 88.50 105 PRO A C 1
ATOM 765 O O . PRO A 1 105 ? 10.214 -4.646 0.148 1.00 88.50 105 PRO A O 1
ATOM 768 N N . ALA A 1 106 ? 10.282 -3.494 2.069 1.00 86.25 106 ALA A N 1
ATOM 769 C CA . ALA A 1 106 ? 11.737 -3.514 2.162 1.00 86.25 106 ALA A CA 1
ATOM 770 C C . ALA A 1 106 ? 12.282 -4.924 2.436 1.00 86.25 106 ALA A C 1
ATOM 772 O O . ALA A 1 106 ? 13.278 -5.334 1.841 1.00 86.25 106 ALA A O 1
ATOM 773 N N . VAL A 1 107 ? 11.597 -5.696 3.282 1.00 88.06 107 VAL A N 1
ATOM 774 C CA . VAL A 1 107 ? 11.958 -7.094 3.558 1.00 88.06 107 VAL A CA 1
ATOM 775 C C . VAL A 1 107 ? 11.652 -7.984 2.351 1.00 88.06 107 VAL A C 1
ATOM 777 O O . VAL A 1 107 ? 12.486 -8.791 1.943 1.00 88.06 107 VAL A O 1
ATOM 780 N N . LEU A 1 108 ? 10.478 -7.809 1.738 1.00 86.94 108 LEU A N 1
ATOM 781 C CA . LEU A 1 108 ? 10.062 -8.599 0.579 1.00 86.94 108 LEU A CA 1
ATOM 782 C C . LEU A 1 108 ? 10.921 -8.317 -0.660 1.00 86.94 108 LEU A C 1
ATOM 784 O O . LEU A 1 108 ? 11.262 -9.250 -1.380 1.00 86.94 108 LEU A O 1
ATOM 788 N N . SER A 1 109 ? 11.324 -7.066 -0.900 1.00 84.12 109 SER A N 1
ATOM 789 C CA . SER A 1 109 ? 12.256 -6.732 -1.991 1.00 84.12 109 SER A CA 1
ATOM 790 C C . SER A 1 109 ? 13.638 -7.357 -1.791 1.00 84.12 109 SER A C 1
ATOM 792 O O . SER A 1 109 ? 14.217 -7.859 -2.755 1.00 84.12 109 SER A O 1
ATOM 794 N N . GLY A 1 110 ? 14.129 -7.421 -0.550 1.00 81.62 110 GLY A N 1
ATOM 795 C CA . GLY A 1 110 ? 15.356 -8.146 -0.220 1.00 81.62 110 GLY A CA 1
ATOM 796 C C . GLY A 1 110 ? 15.254 -9.644 -0.524 1.00 81.62 110 GLY A C 1
ATOM 797 O O . GLY A 1 110 ? 16.184 -10.219 -1.085 1.00 81.62 110 GLY A O 1
ATOM 798 N N . ALA A 1 111 ? 14.109 -10.263 -0.221 1.00 84.31 111 ALA A N 1
ATOM 799 C CA . ALA A 1 111 ? 13.872 -11.683 -0.479 1.00 84.31 111 ALA A CA 1
ATOM 800 C C . ALA A 1 111 ? 13.665 -12.012 -1.971 1.00 84.31 111 ALA A C 1
ATOM 802 O O . ALA A 1 111 ? 14.152 -13.036 -2.441 1.00 84.31 111 ALA A O 1
ATOM 803 N N . LEU A 1 112 ? 12.954 -11.160 -2.718 1.00 82.19 112 LEU A N 1
ATOM 804 C CA . LEU A 1 112 ? 12.595 -11.414 -4.122 1.00 82.19 112 LEU A CA 1
ATOM 805 C C . LEU A 1 112 ? 13.666 -10.958 -5.120 1.00 82.19 112 LEU A C 1
ATOM 807 O O . LEU A 1 112 ? 13.892 -11.621 -6.130 1.00 82.19 112 LEU A O 1
ATOM 811 N N . PHE A 1 113 ? 14.312 -9.822 -4.854 1.00 78.50 113 PHE A N 1
ATOM 812 C CA . PHE A 1 113 ? 15.191 -9.140 -5.811 1.00 78.50 113 PHE A CA 1
ATOM 813 C C . PHE A 1 113 ? 16.641 -9.027 -5.339 1.00 78.50 113 PHE A C 1
ATOM 815 O O . PHE A 1 113 ? 17.440 -8.371 -6.013 1.00 78.50 113 PHE A O 1
ATOM 822 N N . LEU A 1 114 ? 16.985 -9.613 -4.180 1.00 74.81 114 LEU A N 1
ATOM 823 C CA . LEU A 1 114 ? 18.300 -9.475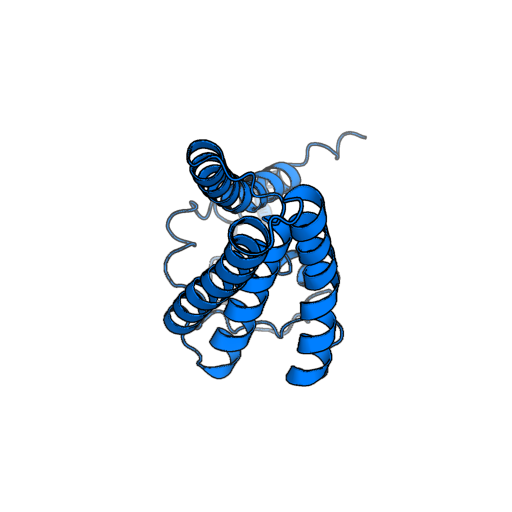 -3.531 1.00 74.81 114 LEU A CA 1
ATOM 824 C C . LEU A 1 114 ? 18.756 -8.003 -3.426 1.00 74.81 114 LEU A C 1
ATOM 826 O O . LEU A 1 114 ? 19.947 -7.703 -3.375 1.00 74.81 114 LEU A O 1
ATOM 830 N N . SER A 1 115 ? 17.792 -7.077 -3.423 1.00 68.25 115 SER A N 1
ATOM 831 C CA . SER A 1 115 ? 17.993 -5.632 -3.422 1.00 68.25 115 SER A CA 1
ATOM 832 C C . SER A 1 115 ? 17.372 -5.063 -2.160 1.00 68.25 115 SER A C 1
ATOM 834 O O . SER A 1 115 ? 16.184 -5.240 -1.905 1.00 68.25 115 SER A O 1
ATOM 836 N N . SER A 1 116 ? 18.181 -4.376 -1.357 1.00 58.47 116 SER A N 1
ATOM 837 C CA . SER A 1 116 ? 17.749 -3.817 -0.078 1.00 58.47 116 SER A CA 1
ATOM 838 C C . SER A 1 116 ? 16.808 -2.636 -0.300 1.00 58.47 116 SER A C 1
ATOM 840 O O . SER A 1 116 ? 17.242 -1.520 -0.584 1.00 58.47 116 SER A O 1
ATOM 842 N N . GLY A 1 117 ? 15.507 -2.887 -0.190 1.00 59.50 117 GLY A N 1
ATOM 843 C CA . GLY A 1 117 ? 14.480 -1.853 -0.194 1.00 59.50 117 GLY A CA 1
ATOM 844 C C . GLY A 1 117 ? 13.949 -1.465 -1.568 1.00 59.50 117 GLY A C 1
ATOM 845 O O . GLY A 1 117 ? 12.857 -0.916 -1.617 1.00 59.50 117 GLY A O 1
ATOM 846 N N . SER A 1 118 ? 14.676 -1.743 -2.658 1.00 64.75 118 SER A N 1
ATOM 847 C CA . SER A 1 118 ? 14.360 -1.265 -4.016 1.00 64.75 118 SER A CA 1
ATOM 848 C C . SER A 1 118 ? 13.833 -2.355 -4.935 1.00 64.75 118 SER A C 1
ATOM 850 O O . SER A 1 118 ? 14.462 -3.402 -5.082 1.00 64.75 118 SER A O 1
ATOM 852 N N . THR A 1 119 ? 12.722 -2.078 -5.620 1.00 67.69 119 THR A N 1
ATOM 853 C CA . THR A 1 119 ? 12.308 -2.865 -6.783 1.00 67.69 119 THR A CA 1
ATOM 854 C C . THR A 1 119 ? 13.204 -2.522 -7.984 1.00 67.69 119 THR A C 1
ATOM 856 O O . THR A 1 119 ? 13.601 -1.364 -8.161 1.00 67.69 119 THR A O 1
ATOM 859 N N . PRO A 1 120 ? 13.589 -3.513 -8.807 1.00 67.06 120 PRO A N 1
ATOM 860 C CA . PRO A 1 120 ? 14.381 -3.270 -10.008 1.00 67.06 120 PRO A CA 1
ATOM 861 C C . PRO A 1 120 ? 13.622 -2.371 -10.992 1.00 67.06 120 PRO A C 1
ATOM 863 O O . PRO A 1 120 ? 12.405 -2.478 -11.144 1.00 67.06 120 PRO A O 1
ATOM 866 N N . GLN A 1 121 ? 14.349 -1.485 -11.680 1.00 72.25 121 GLN A N 1
ATOM 867 C CA . GLN A 1 121 ? 13.737 -0.569 -12.644 1.00 72.25 121 GLN A CA 1
ATOM 868 C C . GLN A 1 121 ? 13.147 -1.349 -13.823 1.00 72.25 121 GLN A C 1
ATOM 870 O O . GLN A 1 121 ? 13.868 -2.018 -14.565 1.00 72.25 121 GLN A O 1
ATOM 875 N N . ILE A 1 122 ? 11.831 -1.238 -13.997 1.00 69.69 122 ILE A N 1
ATOM 876 C CA . ILE A 1 122 ? 11.098 -1.873 -15.093 1.00 69.69 122 ILE A CA 1
ATOM 877 C C . ILE A 1 122 ? 11.489 -1.182 -16.419 1.00 69.69 122 ILE A C 1
ATOM 879 O O . ILE A 1 122 ? 11.527 0.054 -16.469 1.00 69.69 122 ILE A O 1
ATOM 883 N N . PRO A 1 123 ? 11.782 -1.933 -17.503 1.00 68.94 123 PRO A N 1
ATOM 884 C CA . PRO A 1 123 ? 12.038 -1.358 -18.822 1.00 68.94 123 PRO A CA 1
ATOM 885 C C . PRO A 1 123 ? 10.870 -0.483 -19.281 1.00 68.94 123 PRO A C 1
ATOM 887 O O . PRO A 1 123 ? 9.707 -0.832 -19.078 1.00 68.94 123 PRO A O 1
ATOM 890 N N . LYS A 1 124 ? 11.169 0.641 -19.947 1.00 65.75 124 LYS A N 1
ATOM 891 C CA . LYS A 1 124 ? 10.160 1.642 -20.359 1.00 65.75 124 LYS A CA 1
ATOM 892 C C . LYS A 1 124 ? 9.044 1.078 -21.248 1.00 65.75 124 LYS A C 1
ATOM 894 O O . LYS A 1 124 ? 7.982 1.678 -21.350 1.00 65.75 124 LYS A O 1
ATOM 899 N N . GLU A 1 125 ? 9.313 -0.057 -21.874 1.00 65.69 125 GLU A N 1
ATOM 900 C CA . GLU A 1 125 ? 8.444 -0.818 -22.770 1.00 65.69 125 GLU A CA 1
ATOM 901 C C . GLU A 1 125 ? 7.253 -1.446 -22.031 1.00 65.69 125 GLU A C 1
ATOM 903 O O . GLU A 1 125 ? 6.160 -1.535 -22.581 1.00 65.69 125 GLU A O 1
ATOM 908 N N . ASN A 1 126 ? 7.453 -1.816 -20.762 1.00 66.06 126 ASN A N 1
ATOM 909 C CA . ASN A 1 126 ? 6.463 -2.514 -19.939 1.00 66.06 126 ASN A CA 1
ATOM 910 C C . ASN A 1 126 ? 5.732 -1.565 -18.971 1.00 66.06 126 ASN A C 1
ATOM 912 O O . ASN A 1 126 ? 5.005 -2.020 -18.091 1.00 66.06 126 ASN A O 1
ATOM 916 N N . LEU A 1 127 ? 5.929 -0.248 -19.102 1.00 67.12 127 LEU A N 1
ATOM 917 C CA . LEU A 1 127 ? 5.182 0.764 -18.351 1.00 67.12 127 LEU A CA 1
ATOM 918 C C . LEU A 1 127 ? 3.784 0.949 -18.958 1.00 67.12 127 LEU A C 1
ATOM 920 O O . LEU A 1 127 ? 3.595 0.777 -20.160 1.00 67.12 127 LEU A O 1
ATOM 924 N N . LEU A 1 128 ? 2.796 1.329 -18.136 1.00 61.62 128 LEU A N 1
ATOM 925 C CA . LEU A 1 128 ? 1.432 1.602 -18.608 1.00 61.62 128 LEU A CA 1
ATOM 926 C C . LEU A 1 128 ? 1.454 2.632 -19.760 1.00 61.62 128 LEU A C 1
ATOM 928 O O . LEU A 1 128 ? 1.875 3.773 -19.539 1.00 61.62 128 LEU A O 1
ATOM 932 N N . PRO A 1 129 ? 0.952 2.286 -20.964 1.00 56.59 129 PRO A N 1
ATOM 933 C CA . PRO A 1 129 ? 1.040 3.139 -22.151 1.00 56.59 129 PRO A CA 1
ATOM 934 C C . PRO A 1 129 ? 0.087 4.357 -22.150 1.00 56.59 129 PRO A C 1
ATOM 936 O O . PRO A 1 129 ? -0.218 4.916 -23.200 1.00 56.59 129 PRO A O 1
ATOM 939 N N . THR A 1 130 ? -0.397 4.803 -20.989 1.00 53.03 130 THR A N 1
ATOM 940 C CA . THR A 1 130 ? -1.529 5.745 -20.901 1.00 53.03 130 THR A CA 1
ATOM 941 C C . THR A 1 130 ? -1.348 6.910 -19.930 1.00 53.03 130 THR A C 1
ATOM 943 O O . THR A 1 130 ? -2.074 7.895 -20.057 1.00 53.03 130 THR A O 1
ATOM 946 N N . LEU A 1 131 ? -0.362 6.893 -19.024 1.00 47.09 131 LEU A N 1
ATOM 947 C CA . LEU A 1 131 ? -0.189 8.002 -18.067 1.00 47.09 131 LEU A CA 1
ATOM 948 C C . LEU A 1 131 ? 0.652 9.174 -18.611 1.00 47.09 131 LEU A C 1
ATOM 950 O O . LEU A 1 131 ? 0.517 10.300 -18.143 1.00 47.09 131 LEU A O 1
ATOM 954 N N . TYR A 1 132 ? 1.471 8.943 -19.642 1.00 48.44 132 TYR A N 1
ATOM 955 C CA . TYR A 1 132 ? 2.284 9.988 -20.286 1.00 48.44 132 TYR A CA 1
ATOM 956 C C . TYR A 1 132 ? 1.508 10.844 -21.303 1.00 48.44 132 TYR A C 1
ATOM 958 O O . TYR A 1 132 ? 2.050 11.818 -21.820 1.00 48.44 132 TYR A O 1
ATOM 966 N N . ARG A 1 133 ? 0.263 10.465 -21.635 1.00 43.22 133 ARG A N 1
ATOM 967 C CA . ARG A 1 133 ? -0.589 11.190 -22.594 1.00 43.22 133 ARG A CA 1
ATOM 968 C C . ARG A 1 133 ? -1.563 12.160 -21.919 1.00 43.22 133 ARG A C 1
ATOM 970 O O . ARG A 1 133 ? -1.963 13.134 -22.545 1.00 43.22 133 ARG A O 1
ATOM 977 N N . PHE A 1 134 ? -1.947 11.883 -20.669 1.00 43.47 134 PHE A N 1
ATOM 978 C CA . PHE A 1 134 ? -2.897 12.690 -19.889 1.00 43.47 134 PHE A CA 1
ATOM 979 C C . PHE A 1 134 ? -2.226 13.746 -19.013 1.00 43.47 134 PHE A C 1
ATOM 981 O O . PHE A 1 134 ? -2.786 14.820 -18.807 1.00 43.47 134 PHE A O 1
ATOM 988 N N . VAL A 1 135 ? -1.010 13.479 -18.537 1.00 45.12 135 VAL A N 1
ATOM 989 C CA . VAL A 1 135 ? -0.113 14.566 -18.161 1.00 45.12 135 VAL A CA 1
ATOM 990 C C . VAL A 1 135 ? 0.372 15.122 -19.492 1.00 45.12 135 VAL A C 1
ATOM 992 O O . VAL A 1 135 ? 0.977 14.351 -20.241 1.00 45.12 135 VAL A O 1
ATOM 995 N N . PRO A 1 136 ? 0.116 16.392 -19.855 1.00 36.03 136 PRO A N 1
ATOM 996 C CA . PRO A 1 136 ? 0.886 16.979 -20.930 1.00 36.03 136 PRO A CA 1
ATOM 997 C C . PRO A 1 136 ? 2.342 16.762 -20.537 1.00 36.03 136 PRO A C 1
ATOM 999 O O . PRO A 1 136 ? 2.806 17.288 -19.521 1.00 36.03 136 PRO A O 1
ATOM 1002 N N . ALA A 1 137 ? 3.045 15.930 -21.302 1.00 44.19 137 ALA A N 1
ATOM 1003 C CA . ALA A 1 137 ? 4.483 15.994 -21.385 1.00 44.19 137 ALA A CA 1
ATOM 1004 C C . ALA A 1 137 ? 4.776 17.405 -21.895 1.00 44.19 137 ALA A C 1
ATOM 1006 O O . ALA A 1 137 ? 4.928 17.631 -23.093 1.00 44.19 137 ALA A O 1
ATOM 1007 N N . PHE A 1 138 ? 4.748 18.387 -20.990 1.00 39.50 138 PHE A N 1
ATOM 1008 C CA . PHE A 1 138 ? 5.411 19.642 -21.236 1.00 39.50 138 PHE A CA 1
ATOM 1009 C C . PHE A 1 138 ? 6.843 19.220 -21.531 1.00 39.50 138 PHE A C 1
ATOM 1011 O O . PHE A 1 138 ? 7.425 18.513 -20.702 1.00 39.50 138 PHE A O 1
ATOM 1018 N N . PRO A 1 139 ? 7.337 19.514 -22.744 1.00 34.44 139 PRO A N 1
ATOM 1019 C CA . PRO A 1 139 ? 8.627 19.033 -23.192 1.00 34.44 139 PRO A CA 1
ATOM 1020 C C . PRO A 1 139 ? 9.656 19.284 -22.096 1.00 34.44 139 PRO A C 1
ATOM 1022 O O . PRO A 1 139 ? 9.580 20.310 -21.411 1.00 34.44 139 PRO A O 1
ATOM 1025 N N . ASP A 1 140 ? 10.649 18.409 -21.972 1.00 39.94 140 ASP A N 1
ATOM 1026 C CA . ASP A 1 140 ? 11.864 18.633 -21.178 1.00 39.94 140 ASP A CA 1
ATOM 1027 C C . ASP A 1 140 ? 12.708 19.813 -21.742 1.00 39.94 140 ASP A C 1
ATOM 1029 O O . ASP A 1 140 ? 13.931 19.773 -21.804 1.00 39.94 140 ASP A O 1
ATOM 1033 N N . THR A 1 141 ? 12.050 20.874 -22.216 1.00 40.81 141 THR A N 1
ATOM 1034 C CA . THR A 1 141 ? 12.570 22.026 -22.950 1.00 40.81 141 THR A CA 1
ATOM 1035 C C . THR A 1 141 ? 11.964 23.338 -22.451 1.00 40.81 141 THR A C 1
ATOM 1037 O O . THR A 1 141 ? 11.992 24.340 -23.164 1.00 40.81 141 THR A O 1
ATOM 1040 N N . PHE A 1 142 ? 11.454 23.398 -21.214 1.00 37.56 142 PHE A N 1
ATOM 1041 C CA . PHE A 1 142 ? 11.291 24.699 -20.555 1.00 37.56 142 PHE A CA 1
ATOM 1042 C C . PHE A 1 142 ? 12.670 25.230 -20.126 1.00 37.56 142 PHE A C 1
ATOM 1044 O O . PHE A 1 142 ? 13.041 25.264 -18.953 1.00 37.56 142 PHE A O 1
ATOM 1051 N N . CYS A 1 143 ? 13.462 25.586 -21.137 1.00 36.28 143 CYS A N 1
AT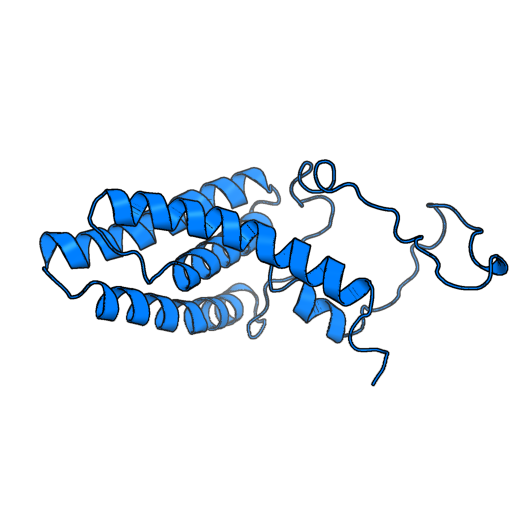OM 1052 C CA . CYS A 1 143 ? 14.756 26.233 -21.040 1.00 36.28 143 CYS A CA 1
ATOM 1053 C C . CYS A 1 143 ? 14.551 27.684 -20.594 1.00 36.28 143 CYS A C 1
ATOM 1055 O O . CYS A 1 143 ? 14.453 28.592 -21.414 1.00 36.28 143 CYS A O 1
ATOM 1057 N N . ILE A 1 144 ? 14.543 27.927 -19.283 1.00 39.50 144 ILE A N 1
ATOM 1058 C CA . ILE A 1 144 ? 14.963 29.232 -18.756 1.00 39.50 144 ILE A CA 1
ATOM 1059 C C . ILE A 1 144 ? 16.500 29.220 -18.748 1.00 39.50 144 ILE A C 1
ATOM 1061 O O . ILE A 1 144 ? 17.143 28.879 -17.760 1.00 39.50 144 ILE A O 1
ATOM 1065 N N . GLY A 1 145 ? 17.090 29.505 -19.910 1.00 42.78 145 GLY A N 1
ATOM 1066 C CA . GLY A 1 145 ? 18.532 29.505 -20.179 1.00 42.78 145 GLY A CA 1
ATOM 1067 C C . GLY A 1 145 ? 18.805 29.889 -21.639 1.00 42.78 145 GLY A C 1
ATOM 1068 O O . GLY A 1 145 ? 17.882 29.870 -22.449 1.00 42.78 145 GLY A O 1
ATOM 1069 N N . ARG A 1 146 ? 20.039 30.302 -21.981 1.00 32.78 146 ARG A N 1
ATOM 1070 C CA . ARG A 1 146 ? 20.376 30.838 -23.319 1.00 32.78 146 ARG A CA 1
ATOM 1071 C C . ARG A 1 146 ? 19.918 29.901 -24.443 1.00 32.78 146 ARG A C 1
ATOM 1073 O O . ARG A 1 146 ? 20.206 28.711 -24.428 1.00 32.78 146 ARG A O 1
ATOM 1080 N N . LEU A 1 147 ? 19.298 30.502 -25.459 1.00 45.69 147 LEU A N 1
ATOM 1081 C CA . LEU A 1 147 ? 18.740 29.905 -26.681 1.00 45.69 147 LEU A CA 1
ATOM 1082 C C . LEU A 1 147 ? 19.716 29.053 -27.528 1.00 45.69 147 LEU A C 1
ATOM 1084 O O . LEU A 1 147 ? 19.317 28.542 -28.568 1.00 45.69 147 LEU A O 1
ATOM 1088 N N . SER A 1 148 ? 20.977 28.886 -27.122 1.00 48.56 148 SER A N 1
ATOM 1089 C CA . SER A 1 148 ? 22.002 28.146 -27.868 1.00 48.56 148 SER A CA 1
ATOM 1090 C C . SER A 1 148 ? 21.957 26.623 -27.689 1.00 48.56 148 SER A C 1
ATOM 1092 O O . SER A 1 148 ? 22.552 25.926 -28.501 1.00 48.56 148 SER A O 1
ATOM 1094 N N . ASP A 1 149 ? 21.240 26.099 -26.687 1.00 42.94 149 ASP A N 1
ATOM 1095 C CA . ASP A 1 149 ? 21.151 24.645 -26.442 1.00 42.94 149 ASP A CA 1
ATOM 1096 C C . ASP A 1 149 ? 19.826 24.010 -26.920 1.00 42.94 149 ASP A C 1
ATOM 1098 O O . ASP A 1 149 ? 19.633 22.800 -26.817 1.00 42.94 149 ASP A O 1
ATOM 1102 N N . CYS A 1 150 ? 18.922 24.797 -27.517 1.00 39.78 150 CYS A N 1
ATOM 1103 C CA . CYS A 1 150 ? 17.633 24.341 -28.066 1.00 39.78 150 CYS A CA 1
ATOM 1104 C C . CYS A 1 150 ? 17.769 23.705 -29.468 1.00 39.78 150 CYS A C 1
ATOM 1106 O O . CYS A 1 150 ? 16.989 23.980 -30.378 1.00 39.78 150 CYS A O 1
ATOM 1108 N N . GLY A 1 151 ? 18.784 22.862 -29.664 1.00 35.66 151 GLY A N 1
ATOM 1109 C CA . GLY A 1 151 ? 19.104 22.272 -30.960 1.00 35.66 151 GLY A CA 1
ATOM 1110 C C . GLY A 1 151 ? 19.647 20.853 -30.855 1.00 35.66 151 GLY A C 1
ATOM 1111 O O . GLY A 1 151 ? 20.839 20.634 -31.023 1.00 35.66 151 GLY A O 1
ATOM 1112 N N . SER A 1 152 ? 18.785 19.870 -30.593 1.00 32.53 152 SER A N 1
ATOM 1113 C CA . SER A 1 152 ? 18.851 18.548 -31.245 1.00 32.53 152 SER A CA 1
ATOM 1114 C C . SER A 1 152 ? 17.697 17.654 -30.789 1.00 32.53 152 SER A C 1
ATOM 1116 O O . SER A 1 152 ? 17.528 17.361 -29.609 1.00 32.53 152 SER A O 1
ATOM 1118 N N . GLY A 1 153 ? 16.882 17.242 -31.761 1.00 33.31 153 GLY A N 1
ATOM 1119 C CA . GLY A 1 153 ? 15.727 16.372 -31.580 1.00 33.31 153 GLY A CA 1
ATOM 1120 C C . GLY A 1 153 ? 16.054 14.907 -31.228 1.00 33.31 153 GLY A C 1
ATOM 1121 O O . GLY A 1 153 ? 17.205 14.534 -30.981 1.00 33.31 153 GLY A O 1
ATOM 1122 N N . PRO A 1 154 ? 15.022 14.045 -31.210 1.00 36.72 154 PRO A N 1
ATOM 1123 C CA . PRO A 1 154 ? 15.037 12.777 -30.497 1.00 36.72 154 PRO A CA 1
ATOM 1124 C C . PRO A 1 154 ? 15.431 11.619 -31.423 1.00 36.72 154 PRO A C 1
ATOM 1126 O O . PRO A 1 154 ? 14.563 10.948 -31.969 1.00 36.72 154 PRO A O 1
ATOM 1129 N N . SER A 1 155 ? 16.728 11.363 -31.636 1.00 37.41 155 SER A N 1
ATOM 1130 C CA . SER A 1 155 ? 17.176 10.067 -32.207 1.00 37.41 155 SER A CA 1
ATOM 1131 C C . SER A 1 155 ? 18.659 9.700 -32.047 1.00 37.41 155 SER A C 1
ATOM 1133 O O . SER A 1 155 ? 19.048 8.614 -32.460 1.00 37.41 155 SER A O 1
ATOM 1135 N N . ALA A 1 156 ? 19.520 10.513 -31.425 1.00 34.38 156 ALA A N 1
ATOM 1136 C CA . ALA A 1 156 ? 20.964 10.241 -31.476 1.00 34.38 156 ALA A CA 1
ATOM 1137 C C . ALA A 1 156 ? 21.708 10.451 -30.148 1.00 34.38 156 ALA A C 1
ATOM 1139 O O . ALA A 1 156 ? 22.547 11.340 -30.046 1.00 34.38 156 ALA A O 1
ATOM 1140 N N . LYS A 1 157 ? 21.454 9.600 -29.139 1.00 32.09 157 LYS A N 1
ATOM 1141 C CA . LYS A 1 157 ? 22.497 9.112 -28.200 1.00 32.09 157 LYS A CA 1
ATOM 1142 C C . LYS A 1 157 ? 21.957 8.073 -27.215 1.00 32.09 157 LYS A C 1
ATOM 1144 O O . LYS A 1 157 ? 21.895 8.275 -26.006 1.00 32.09 157 LYS A O 1
ATOM 1149 N N . ILE A 1 158 ? 21.689 6.881 -27.739 1.00 39.84 158 ILE A N 1
ATOM 1150 C CA . ILE A 1 158 ? 21.823 5.640 -26.971 1.00 39.84 158 ILE A CA 1
ATOM 1151 C C . ILE A 1 158 ? 23.331 5.447 -26.722 1.00 39.84 158 ILE A C 1
ATOM 1153 O O . ILE A 1 158 ? 24.026 4.768 -27.469 1.00 39.84 158 ILE A O 1
ATOM 1157 N N . ARG A 1 159 ? 23.898 6.127 -25.718 1.00 36.50 159 ARG A N 1
ATOM 1158 C CA . ARG A 1 159 ? 25.246 5.813 -25.215 1.00 36.50 159 ARG A CA 1
ATOM 1159 C C . ARG A 1 159 ? 25.334 6.082 -23.720 1.00 36.50 159 ARG A C 1
ATOM 1161 O O . ARG A 1 159 ? 25.522 7.216 -23.293 1.00 36.50 159 ARG A O 1
ATOM 1168 N N . LYS A 1 160 ? 25.216 4.986 -22.962 1.00 37.78 160 LYS A N 1
ATOM 1169 C CA . LYS A 1 160 ? 25.792 4.733 -21.630 1.00 37.78 160 LYS A CA 1
ATOM 1170 C C . LYS A 1 160 ? 26.094 5.997 -20.811 1.00 37.78 160 LYS A C 1
ATOM 1172 O O . LYS A 1 160 ? 27.245 6.413 -20.711 1.00 37.78 160 LYS A O 1
ATOM 1177 N N . ARG A 1 161 ? 25.086 6.542 -20.131 1.00 32.00 161 ARG A N 1
ATOM 1178 C CA . ARG A 1 161 ? 25.317 7.234 -18.859 1.00 32.00 161 ARG A CA 1
ATOM 1179 C C . ARG A 1 161 ? 24.599 6.453 -17.772 1.00 32.00 161 ARG A C 1
ATOM 1181 O O . ARG A 1 161 ? 23.377 6.440 -17.704 1.00 32.00 161 ARG A O 1
ATOM 1188 N N . ARG A 1 162 ? 25.407 5.742 -16.984 1.00 36.72 162 ARG A N 1
ATOM 1189 C CA . ARG A 1 162 ? 25.061 5.166 -15.684 1.00 36.72 162 ARG A CA 1
ATOM 1190 C C . ARG A 1 162 ? 24.286 6.239 -14.909 1.00 36.72 162 ARG A C 1
ATOM 1192 O O . ARG A 1 162 ? 24.828 7.321 -14.691 1.00 36.72 162 ARG A O 1
ATOM 1199 N N . MET A 1 163 ? 23.013 5.985 -14.608 1.00 33.59 163 MET A N 1
ATOM 1200 C CA . MET A 1 163 ? 22.176 6.946 -13.890 1.00 33.59 163 MET A CA 1
ATOM 1201 C C . MET A 1 163 ? 22.819 7.245 -12.526 1.00 33.59 163 MET A C 1
ATOM 1203 O O . MET A 1 163 ? 23.186 6.304 -11.819 1.00 33.59 163 MET A O 1
ATOM 1207 N N . PRO A 1 164 ? 23.019 8.526 -12.166 1.00 29.09 164 PRO A N 1
ATOM 1208 C CA . PRO A 1 164 ? 23.509 8.881 -10.843 1.00 29.09 164 PRO A CA 1
ATOM 1209 C C . PRO A 1 164 ? 22.493 8.426 -9.778 1.00 29.09 164 PRO A C 1
ATOM 1211 O O . PRO A 1 164 ? 21.285 8.537 -10.010 1.00 29.09 164 PRO A O 1
ATOM 1214 N N . PRO A 1 165 ? 22.956 7.944 -8.609 1.00 38.62 165 PRO A N 1
ATOM 1215 C CA . PRO A 1 165 ? 22.115 7.266 -7.614 1.00 38.62 165 PRO A CA 1
ATOM 1216 C C . PRO A 1 165 ? 20.967 8.130 -7.063 1.00 38.62 165 PRO A C 1
ATOM 1218 O O . PRO A 1 165 ? 19.992 7.595 -6.553 1.00 38.62 165 PRO A O 1
ATOM 1221 N N . ALA A 1 166 ? 21.029 9.455 -7.226 1.00 31.09 166 ALA A N 1
ATOM 1222 C CA . ALA A 1 166 ? 20.004 10.387 -6.756 1.00 31.09 166 ALA A CA 1
ATOM 1223 C C . ALA A 1 166 ? 18.656 10.286 -7.500 1.00 31.09 166 ALA A C 1
ATOM 1225 O O . ALA A 1 166 ? 17.623 10.645 -6.944 1.00 31.09 166 ALA A O 1
ATOM 1226 N N . TRP A 1 167 ? 18.641 9.797 -8.746 1.00 28.34 167 TRP A N 1
ATOM 1227 C CA . TRP A 1 167 ? 17.409 9.706 -9.547 1.00 28.34 167 TRP A CA 1
ATOM 1228 C C . TRP A 1 167 ? 16.661 8.384 -9.349 1.00 28.34 167 TRP A C 1
ATOM 1230 O O . TRP A 1 167 ? 15.484 8.294 -9.690 1.00 28.34 167 TRP A O 1
ATOM 1240 N N . ALA A 1 168 ? 17.314 7.377 -8.759 1.00 31.08 168 ALA A N 1
ATOM 1241 C CA . ALA A 1 168 ? 16.666 6.121 -8.385 1.00 31.08 168 ALA A CA 1
ATOM 1242 C C . ALA A 1 168 ? 15.661 6.324 -7.236 1.00 31.08 168 ALA A C 1
ATOM 1244 O O . ALA A 1 168 ? 14.604 5.704 -7.235 1.00 31.08 168 ALA A O 1
ATOM 1245 N N . SER A 1 169 ? 15.932 7.260 -6.320 1.00 25.45 169 SER A N 1
ATOM 1246 C CA . SER A 1 169 ? 15.037 7.576 -5.197 1.00 25.45 169 SER A CA 1
ATOM 1247 C C . SER A 1 169 ? 13.757 8.320 -5.602 1.00 25.45 169 SER A C 1
ATOM 1249 O O . SER A 1 169 ? 12.792 8.315 -4.850 1.00 25.45 169 SER A O 1
ATOM 1251 N N . ILE A 1 170 ? 13.716 8.953 -6.781 1.00 30.81 170 ILE A N 1
ATOM 1252 C CA . ILE A 1 170 ? 12.530 9.691 -7.260 1.00 30.81 170 ILE A CA 1
ATOM 1253 C C . ILE A 1 170 ? 11.550 8.759 -7.984 1.00 30.81 170 ILE A C 1
ATOM 1255 O O . ILE A 1 170 ? 10.343 8.959 -7.903 1.00 30.81 170 ILE A O 1
ATOM 1259 N N . ALA A 1 171 ? 12.051 7.694 -8.617 1.00 31.61 171 ALA A N 1
ATOM 1260 C CA . ALA A 1 171 ? 11.217 6.618 -9.159 1.00 31.61 171 ALA A CA 1
ATOM 1261 C C . ALA A 1 171 ? 10.589 5.737 -8.061 1.00 31.61 171 ALA A C 1
ATOM 1263 O O . ALA A 1 171 ? 9.839 4.821 -8.358 1.00 31.61 171 ALA A O 1
ATOM 1264 N N . PHE A 1 172 ? 10.911 5.997 -6.794 1.00 26.73 172 PHE A N 1
ATOM 1265 C CA . PHE A 1 172 ? 10.466 5.201 -5.657 1.00 26.73 172 PHE A CA 1
ATOM 1266 C C . PHE A 1 172 ? 9.088 5.573 -5.116 1.00 26.73 172 PHE A C 1
ATOM 1268 O O . PHE A 1 172 ? 8.570 4.881 -4.246 1.00 26.73 172 PHE A O 1
ATOM 1275 N N . VAL A 1 173 ? 8.507 6.673 -5.600 1.00 29.55 173 VAL A N 1
ATOM 1276 C CA . VAL A 1 173 ? 7.201 7.168 -5.133 1.00 29.55 173 VAL A CA 1
ATOM 1277 C C . VAL A 1 173 ? 6.120 7.052 -6.221 1.00 29.55 173 VAL A C 1
ATOM 1279 O O . VAL A 1 173 ? 4.999 7.512 -6.031 1.00 29.55 173 VAL A O 1
ATOM 1282 N N . THR A 1 174 ? 6.412 6.397 -7.350 1.00 32.78 174 THR A N 1
ATOM 1283 C CA . THR A 1 174 ? 5.420 6.087 -8.397 1.00 32.78 174 THR A CA 1
ATOM 1284 C C . THR A 1 174 ? 5.716 4.771 -9.082 1.00 32.78 174 THR A C 1
ATOM 1286 O O . THR A 1 174 ? 6.846 4.662 -9.609 1.00 32.78 174 THR A O 1
#

pLDDT: mean 72.36, std 22.73, range [25.45, 96.19]

Radius of gyration: 19.8 Å; chains: 1; bounding box: 46×44×50 Å

=== Feature glossary ===
A reading guide for the features in this record.

Start from the sequence.

  · This is the polypeptide sequence — one letter per residue, N-terminus first. Length ranges from a few dozen residues for small domains to over a thousand for large multi-domain proteins.

Fold it, and you get atomic coordinates and the backbone conformation that goes with them.

  · Structure coordinates are given as an mmCIF _atom_site loop: one row per atom with element, residue name, chain id, sequence number, and x/y/z position in Å. Only the four main-chain atoms per residue are included here; side chains are omitted to keep the record compact.

  · Backbone dihedral angles. Every residue except chain termini has a φ (preceding-C → N → Cα → C) and a ψ (N → Cα → C → next-N). They are reported in degrees following the IUPAC sign convention. Secondary structure is essentially a statement about which (φ, ψ) basin each residue occupies.

  · The SS8 string is DSSP's per-residue secondary-structure call. α-helix (H) means an i→i+4 H-bond ladder; β-strand (E) means the residue participates in a β-sheet; 3₁₀ (G) and π (I) are tighter and wider helices; T/S are turns/bends; '-' is loop.

  · SS3 is a coarse helix/strand/coil call (letters a/b/c) made by the P-SEA algorithm from inter-Cα distances and dihedrals. It is less detailed than DSSP but needs only Cα positions.

Summarize the fold with a handful of shape descriptors and a per-residue structural alphabet.

  · Radius of gyration (Rg) is the root-mean-square distance of Cα atoms from their centroid — a single number for overall size and compactness. A globular domain of N residues has Rg ≈ 2.2·N^0.38 Å; an extended or disordered chain has a much larger Rg. The Cα contact count is the number of residue pairs whose Cα atoms are within 8 Å and are more than four positions apart in sequence — a standard proxy for tertiary packing density. The bounding box is the smallest axis-aligned box enclosing all Cα atoms.

  · The Foldseek 3Di string encodes local tertiary geometry as a 20-letter alphabet — one character per residue — derived from the relative positions of nearby Cα atoms. Unlike the amino-acid sequence, 3Di is a direct function of the 3D structure, so two proteins with the same fold have similar 3Di strings even at low sequence identity.

  · Solvent-accessible surface area (SASA) is the area in Å² traced out by the centre of a 1.4 Å probe sphere (a water molecule) rolled over the protein's van der Waals surface (Shrake–Rupley / Lee–Richards construction). Buried residues have near-zero SASA; fully exposed residues can exceed 200 Å². The total SASA scales roughly with the number of surface residues.

Ask how reliable the model is.

  · pLDDT (predicted Local Distance Difference Test) is AlphaFold's per-residue confidence score, ranging from 0 to 100. Values above 90 indicate high confidence (typically well-packed cores); 70–90 is confident; 50–70 low confidence; below 50 usually means the region is disordered or the prediction is unreliable there. AlphaFold stores pLDDT in the mmCIF B-factor column.

  · B-factor (Debye–Waller factor) reflects atomic displacement in the crystal lattice. It is an experimental observable (units Å²), not a prediction; low values mean the atom is pinned down, high values mean it moves or is heterogeneous across the crystal.

  · Predicted Aligned Error (PAE) is an AlphaFold confidence matrix: entry (i, j) is the expected error in the position of residue j, in ångströms, when the prediction is superimposed on the true structure at residue i. Low PAE within a block of residues means that block is internally rigid and well-predicted; high PAE between two blocks means their relative placement is uncertain even if each block individually is confident.

Place it in context: what it resembles, what it is annotated as, and how it looks.

  · Nearest PDB neighbors are the top structural matches found by Foldseek when searching this structure against the entire Protein Data Bank. Each hit reports a TM-score (0 to 1; >0.5 almost always implies the same fold) and an E-value. These are *structural* homologs — they may share no detectable sequence similarity.

  · Functional annotations link the protein to curated databases. InterPro entries identify conserved domains and families by matching the sequence against member-database signatures (Pfam, PROSITE, CDD, …). Gene Ontology (GO) terms describe molecular function, biological process, and cellular component in a controlled vocabulary. CATH places the structure in a hierarchical fold classification (Class/Architecture/Topology/Homologous-superfamily). The organism is the source species.

  · Three diagnostic plots accompany the record. The Cα contact map visualizes the tertiary structure as a 2D adjacency matrix (8 Å cutoff, sequence-local contacts suppressed). The Ramachandran plot shows the distribution of backbone (φ, ψ) torsions, with points in the α and β basins reflecting secondary structure content. The PAE plot shows AlphaFold's inter-residue confidence as a color matrix.

  · Six rendered views show the 3D structure from the faces of a cube — i.e. along ±x, ±y, ±z. Rendering representation is drawn randomly per protein from cartoon (secondary-structure ribbons), sticks (backbone bonds), or molecular surface; coloring is either N→C rainbow (blue at the N-terminus through red at the C-terminus) or one color per chain.